Protein AF-A0A2V8BF98-F1 (afdb_monomer_lite)

Foldseek 3Di:
DDDDPPDDPDPDDPWAWADDDPNDTDIDPFKKKKKKWKWFPAQDCVVVVVLVVVLPFPWDKDCDPVHNRMIMIMTIDRDPCCCVPRVVVSCVDPNNVVIGTDVVPIDIDIDGRNHPDDD

Structure (mmCIF, N/CA/C/O backbone):
data_AF-A0A2V8BF98-F1
#
_entry.id   AF-A0A2V8BF98-F1
#
loop_
_atom_site.group_PDB
_atom_site.id
_atom_site.type_symbol
_atom_site.label_atom_id
_atom_site.label_alt_id
_atom_site.label_comp_id
_atom_site.label_asym_id
_atom_site.label_entity_id
_atom_site.label_seq_id
_atom_site.pdbx_PDB_ins_code
_atom_site.Cartn_x
_atom_site.Cartn_y
_atom_site.Cartn_z
_atom_site.occupancy
_atom_site.B_iso_or_equiv
_atom_site.auth_seq_id
_atom_site.auth_comp_id
_atom_site.auth_asym_id
_atom_site.auth_atom_id
_atom_site.pdbx_PDB_model_num
ATOM 1 N N . MET A 1 1 ? 5.280 -37.182 -43.591 1.00 42.72 1 MET A N 1
ATOM 2 C CA . MET A 1 1 ? 4.332 -36.163 -43.097 1.00 42.72 1 MET A CA 1
ATOM 3 C C . MET A 1 1 ? 5.108 -35.286 -42.133 1.00 42.72 1 MET A C 1
ATOM 5 O O . MET A 1 1 ? 5.491 -35.780 -41.084 1.00 42.72 1 MET A O 1
ATOM 9 N N . ALA A 1 2 ? 5.483 -34.078 -42.555 1.00 48.03 2 ALA A N 1
ATOM 10 C CA . ALA A 1 2 ? 6.250 -33.155 -41.724 1.00 48.03 2 ALA A CA 1
ATOM 11 C C . ALA A 1 2 ? 5.271 -32.305 -40.912 1.00 48.03 2 ALA A C 1
ATOM 13 O O . ALA A 1 2 ? 4.470 -31.563 -41.482 1.00 48.03 2 ALA A O 1
ATOM 14 N N . ASP A 1 3 ? 5.314 -32.479 -39.596 1.00 51.75 3 ASP A N 1
ATOM 15 C CA . ASP A 1 3 ? 4.539 -31.705 -38.639 1.00 51.75 3 ASP A CA 1
ATOM 16 C C . ASP A 1 3 ? 5.053 -30.260 -38.642 1.00 51.75 3 ASP A C 1
ATOM 18 O O . ASP A 1 3 ? 6.200 -29.978 -38.291 1.00 51.75 3 ASP A O 1
ATOM 22 N N . THR A 1 4 ? 4.235 -29.343 -39.153 1.00 56.41 4 THR A N 1
ATOM 23 C CA . THR A 1 4 ? 4.577 -27.921 -39.201 1.00 56.41 4 THR A CA 1
ATOM 24 C C . THR A 1 4 ? 4.143 -27.313 -37.878 1.00 56.41 4 THR A C 1
ATOM 26 O O . THR A 1 4 ? 3.000 -26.879 -37.734 1.00 56.41 4 THR A O 1
ATOM 29 N N . ILE A 1 5 ? 5.056 -27.298 -36.905 1.00 61.47 5 ILE A N 1
ATOM 30 C CA . ILE A 1 5 ? 4.866 -26.582 -35.642 1.00 61.47 5 ILE A CA 1
ATOM 31 C C . ILE A 1 5 ? 4.584 -25.119 -35.993 1.00 61.47 5 ILE A C 1
ATOM 33 O O . ILE A 1 5 ? 5.462 -24.397 -36.469 1.00 61.47 5 ILE A O 1
ATOM 37 N N . ARG A 1 6 ? 3.337 -24.677 -35.799 1.00 59.50 6 ARG A N 1
ATOM 38 C CA . ARG A 1 6 ? 2.968 -23.268 -35.942 1.00 59.50 6 ARG A CA 1
ATOM 39 C C . ARG A 1 6 ? 3.733 -22.486 -34.882 1.00 59.50 6 ARG A C 1
ATOM 41 O O . ARG A 1 6 ? 3.388 -22.536 -33.705 1.00 59.50 6 ARG A O 1
ATOM 48 N N . ARG A 1 7 ? 4.789 -21.787 -35.302 1.00 64.25 7 ARG A N 1
ATOM 49 C CA . ARG A 1 7 ? 5.493 -20.820 -34.462 1.00 64.25 7 ARG A CA 1
ATOM 50 C C . ARG A 1 7 ? 4.469 -19.742 -34.100 1.00 64.25 7 ARG A C 1
ATOM 52 O O . ARG A 1 7 ? 3.942 -19.081 -34.995 1.00 64.25 7 ARG A O 1
ATOM 59 N N . GLY A 1 8 ? 4.117 -19.650 -32.818 1.00 71.56 8 GLY A N 1
ATOM 60 C CA . GLY A 1 8 ? 3.281 -18.560 -32.317 1.00 71.56 8 GLY A CA 1
ATOM 61 C C . GLY A 1 8 ? 3.914 -17.203 -32.651 1.00 71.56 8 GLY A C 1
ATOM 62 O O . GLY A 1 8 ? 5.104 -17.161 -32.984 1.00 71.56 8 GLY A O 1
ATOM 63 N N . PRO A 1 9 ? 3.142 -16.105 -32.605 1.00 80.56 9 PRO A N 1
ATOM 64 C CA . PRO A 1 9 ? 3.702 -14.774 -32.809 1.00 80.56 9 PRO A CA 1
ATOM 65 C C . PRO A 1 9 ? 4.878 -14.546 -31.853 1.00 80.56 9 PRO A C 1
ATOM 67 O O . PRO A 1 9 ? 4.895 -15.091 -30.746 1.00 80.56 9 PRO A O 1
ATOM 70 N N . GLU A 1 10 ? 5.868 -13.769 -32.295 1.00 81.25 10 GLU A N 1
ATOM 71 C CA . GLU A 1 10 ? 6.969 -13.378 -31.415 1.00 81.25 10 GLU A CA 1
ATOM 72 C C . GLU A 1 10 ? 6.408 -12.730 -30.138 1.00 81.25 10 GLU A C 1
ATOM 74 O O . GLU A 1 10 ? 5.429 -11.976 -30.221 1.00 81.25 10 GLU A O 1
ATOM 79 N N . PRO A 1 11 ? 6.981 -13.034 -28.957 1.00 81.50 11 PRO A N 1
ATOM 80 C CA . PRO A 1 11 ? 6.562 -12.404 -27.717 1.00 81.50 11 PRO A CA 1
ATOM 81 C C . PRO A 1 11 ? 6.611 -10.877 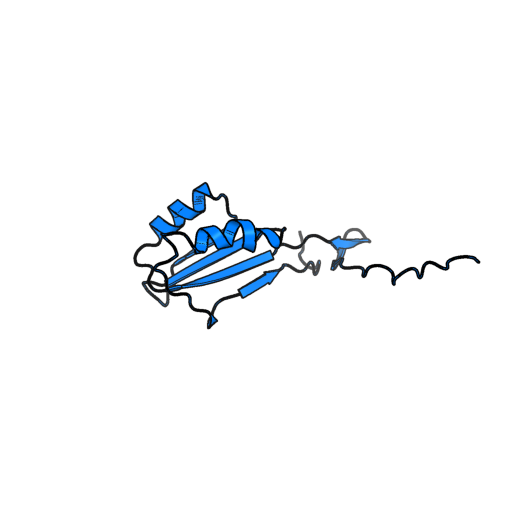-27.846 1.00 81.50 11 PRO A C 1
ATOM 83 O O . PRO A 1 11 ? 7.574 -10.350 -28.411 1.00 81.50 11 PRO A O 1
ATOM 86 N N . PRO A 1 12 ? 5.597 -10.157 -27.341 1.00 78.44 12 PRO A N 1
ATOM 87 C CA . PRO A 1 12 ? 5.585 -8.706 -27.419 1.00 78.44 12 PRO A CA 1
ATOM 88 C C . PRO A 1 12 ? 6.781 -8.120 -26.660 1.00 78.44 12 PRO A C 1
ATOM 90 O O . PRO A 1 12 ? 7.102 -8.551 -25.552 1.00 78.44 12 PRO A O 1
ATOM 93 N N . ASP A 1 13 ? 7.423 -7.109 -27.248 1.00 81.44 13 ASP A N 1
ATOM 94 C CA . ASP A 1 13 ? 8.425 -6.304 -26.552 1.00 81.44 13 ASP A CA 1
ATOM 95 C C . ASP A 1 13 ? 7.728 -5.442 -25.492 1.00 81.44 13 ASP A C 1
ATOM 97 O O . ASP A 1 13 ? 7.081 -4.446 -25.811 1.00 81.44 13 ASP A O 1
ATOM 101 N N . ILE A 1 14 ? 7.846 -5.854 -24.230 1.00 79.31 14 ILE A N 1
ATOM 102 C CA . ILE A 1 14 ? 7.264 -5.171 -23.065 1.00 79.31 14 ILE A CA 1
ATOM 103 C C . ILE A 1 14 ? 8.203 -4.132 -22.441 1.00 79.31 14 ILE A C 1
ATOM 105 O O . ILE A 1 14 ? 7.875 -3.536 -21.414 1.00 79.31 14 ILE A O 1
ATOM 109 N N . SER A 1 15 ? 9.381 -3.921 -23.027 1.00 79.00 15 SER A N 1
ATOM 110 C CA . SER A 1 15 ? 10.323 -2.944 -22.499 1.00 79.00 15 SER A CA 1
ATOM 111 C C . SER A 1 15 ? 9.810 -1.516 -22.662 1.00 79.00 15 SER A C 1
ATOM 113 O O . SER A 1 15 ? 9.249 -1.134 -23.692 1.00 79.00 15 SER A O 1
ATOM 115 N N . GLU A 1 16 ? 10.042 -0.705 -21.639 1.00 77.75 16 GLU A N 1
ATOM 116 C CA . GLU A 1 16 ? 9.859 0.735 -21.728 1.00 77.75 16 GLU A CA 1
ATOM 117 C C . GLU A 1 16 ? 11.080 1.375 -22.364 1.00 77.75 16 GLU A C 1
ATOM 119 O O . GLU A 1 16 ? 12.213 0.958 -22.120 1.00 77.75 16 GLU A O 1
ATOM 124 N N . LYS A 1 17 ? 10.821 2.376 -23.205 1.00 79.75 17 LYS A N 1
ATOM 125 C CA . LYS A 1 17 ? 11.827 3.107 -23.970 1.00 79.75 17 LYS A CA 1
ATOM 126 C C . LYS A 1 17 ? 11.827 4.545 -23.481 1.00 79.75 17 LYS A C 1
ATOM 128 O O . LYS A 1 17 ? 10.851 5.261 -23.687 1.00 79.75 17 LYS A O 1
ATOM 133 N N . GLY A 1 18 ? 12.915 4.932 -22.832 1.00 75.19 18 GLY A N 1
ATOM 134 C CA . GLY A 1 18 ? 13.128 6.281 -22.333 1.00 75.19 18 GLY A CA 1
ATOM 135 C C . GLY A 1 18 ? 13.848 7.182 -23.339 1.00 75.19 18 GLY A C 1
ATOM 136 O O . GLY A 1 18 ? 14.205 6.771 -24.452 1.00 75.19 18 GLY A O 1
ATOM 137 N N . GLY A 1 19 ? 14.092 8.424 -22.920 1.00 76.12 19 GLY A N 1
ATOM 138 C CA . GLY A 1 19 ? 14.915 9.388 -23.644 1.00 76.12 19 GLY A CA 1
ATOM 139 C C . GLY A 1 19 ? 16.353 8.913 -23.894 1.00 76.12 19 GLY A C 1
ATOM 140 O O . GLY A 1 19 ? 16.821 7.911 -23.347 1.00 76.12 19 GLY A O 1
ATOM 141 N N . MET A 1 20 ? 17.055 9.646 -24.757 1.00 75.69 20 MET A N 1
ATOM 142 C CA . MET A 1 20 ? 18.437 9.351 -25.141 1.00 75.69 20 MET A CA 1
ATOM 143 C C . MET A 1 20 ? 19.408 9.701 -24.010 1.00 75.69 20 MET A C 1
ATOM 145 O O . MET A 1 20 ? 19.397 10.828 -23.519 1.00 75.69 20 MET A O 1
ATOM 149 N N . LYS A 1 21 ? 20.296 8.768 -23.667 1.00 74.69 21 LYS A N 1
ATOM 150 C CA . LYS A 1 21 ? 21.427 8.971 -22.754 1.00 74.69 21 LYS A CA 1
ATOM 151 C C . LYS A 1 21 ? 22.690 8.447 -23.430 1.00 74.69 21 LYS A C 1
ATOM 153 O O . LYS A 1 21 ? 22.679 7.345 -23.971 1.00 74.69 21 LYS A O 1
ATOM 158 N N . ASP A 1 22 ? 23.732 9.271 -23.507 1.00 81.19 22 ASP A N 1
ATOM 159 C CA . ASP A 1 22 ? 24.998 8.949 -24.193 1.00 81.19 22 ASP A CA 1
ATOM 160 C C . ASP A 1 22 ? 24.832 8.401 -25.628 1.00 81.19 22 ASP A C 1
ATOM 162 O O . ASP A 1 22 ? 25.578 7.541 -26.094 1.00 81.19 22 ASP A O 1
ATOM 166 N N . GLY A 1 23 ? 23.823 8.897 -26.351 1.00 80.56 23 GLY A N 1
ATOM 167 C CA . GLY A 1 23 ? 23.539 8.490 -27.731 1.00 80.56 23 GLY A CA 1
ATOM 168 C C . GLY A 1 23 ? 22.809 7.150 -27.881 1.00 80.56 23 GLY A C 1
ATOM 169 O O . GLY A 1 23 ? 22.595 6.720 -29.014 1.00 80.56 23 GLY A O 1
ATOM 170 N N . GLN A 1 24 ? 22.390 6.507 -26.785 1.00 79.62 24 GLN A N 1
ATOM 171 C CA . GLN A 1 24 ? 21.553 5.306 -26.805 1.00 79.62 24 GLN A CA 1
ATOM 172 C C . GLN A 1 24 ? 20.195 5.552 -26.142 1.00 79.62 24 GLN A C 1
ATOM 174 O O . GLN A 1 24 ? 20.072 6.319 -25.187 1.00 79.62 24 GLN A O 1
ATOM 179 N N . HIS A 1 25 ? 19.157 4.882 -26.647 1.00 76.06 25 HIS A N 1
ATOM 180 C CA . HIS A 1 25 ? 17.855 4.876 -25.988 1.00 76.06 25 HIS A CA 1
ATOM 181 C C . HIS A 1 25 ? 17.941 4.099 -24.679 1.00 76.06 25 HIS A C 1
ATOM 183 O O . HIS A 1 25 ? 18.387 2.950 -24.662 1.00 76.06 25 HIS A O 1
ATOM 189 N N . GLN A 1 26 ? 17.455 4.703 -23.599 1.00 78.19 26 GLN A N 1
ATOM 190 C CA . GLN A 1 26 ? 17.274 3.990 -22.342 1.00 78.19 26 GLN A CA 1
ATOM 191 C C . GLN A 1 26 ? 16.183 2.929 -22.508 1.00 78.19 26 GLN A C 1
ATOM 193 O O . GLN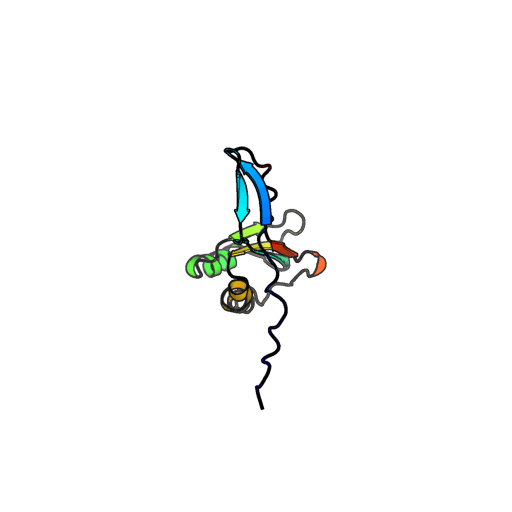 A 1 26 ? 15.156 3.176 -23.146 1.00 78.19 26 GLN A O 1
ATOM 198 N N . ARG A 1 27 ? 16.405 1.747 -21.933 1.00 78.69 27 ARG A N 1
ATOM 199 C CA . ARG A 1 27 ? 15.461 0.630 -21.968 1.00 78.69 27 ARG A CA 1
ATOM 200 C C . ARG A 1 27 ? 15.354 0.015 -20.580 1.00 78.69 27 ARG A C 1
ATOM 202 O O . ARG A 1 27 ? 16.383 -0.262 -19.974 1.00 78.69 27 ARG A O 1
ATOM 209 N N . SER A 1 28 ? 14.133 -0.212 -20.105 1.00 78.62 28 SER A N 1
ATOM 210 C CA . SER A 1 28 ? 13.886 -0.912 -18.841 1.00 78.62 28 SER A CA 1
ATOM 211 C C . SER A 1 28 ? 12.727 -1.891 -18.969 1.00 78.62 28 SER A C 1
ATOM 213 O O . SER A 1 28 ? 11.649 -1.564 -19.474 1.00 78.62 28 SER A O 1
ATOM 215 N N . ASP A 1 29 ? 12.929 -3.103 -18.486 1.00 78.75 29 ASP A N 1
ATOM 216 C CA . ASP A 1 29 ? 11.896 -4.104 -18.237 1.00 78.75 29 ASP A CA 1
ATOM 217 C C . ASP A 1 29 ? 11.521 -4.205 -16.747 1.00 78.75 29 ASP A C 1
ATOM 219 O O . ASP A 1 29 ? 10.549 -4.880 -16.419 1.00 78.75 29 ASP A O 1
ATOM 223 N N . GLN A 1 30 ? 12.200 -3.465 -15.863 1.00 83.75 30 GLN A N 1
ATOM 224 C CA . GLN A 1 30 ? 11.849 -3.376 -14.447 1.00 83.75 30 GLN A CA 1
ATOM 225 C C . GLN A 1 30 ? 10.692 -2.406 -14.217 1.00 83.75 30 GLN A C 1
ATOM 227 O O . GLN A 1 30 ? 10.615 -1.334 -14.827 1.00 83.75 30 GLN A O 1
ATOM 232 N N . ARG A 1 31 ? 9.789 -2.776 -13.310 1.00 86.56 31 ARG A N 1
ATOM 233 C CA . ARG A 1 31 ? 8.658 -1.956 -12.875 1.00 86.56 31 ARG A CA 1
ATOM 234 C C . ARG A 1 31 ? 8.602 -1.996 -11.370 1.00 86.56 31 ARG A C 1
ATOM 236 O O . ARG A 1 31 ? 8.618 -3.076 -10.803 1.00 86.56 31 ARG A O 1
ATOM 243 N N . LEU A 1 32 ? 8.457 -0.834 -10.751 1.00 92.44 32 LEU A N 1
ATOM 244 C CA . LEU A 1 32 ? 8.078 -0.773 -9.352 1.00 92.44 32 LEU A CA 1
ATOM 245 C C . LEU A 1 32 ? 6.559 -0.671 -9.291 1.00 92.44 32 LEU A C 1
ATOM 247 O O . LEU A 1 32 ? 5.985 0.323 -9.744 1.00 92.44 32 LEU A O 1
ATOM 251 N N . PHE A 1 33 ? 5.908 -1.696 -8.762 1.00 95.75 33 PHE A N 1
ATOM 252 C CA . PHE A 1 33 ? 4.480 -1.697 -8.491 1.00 95.75 33 PHE A CA 1
ATOM 253 C C . PHE A 1 33 ? 4.211 -1.022 -7.150 1.00 95.75 33 PHE A C 1
ATOM 255 O O . PHE A 1 33 ? 5.007 -1.109 -6.221 1.00 95.75 33 PHE A O 1
ATOM 262 N N . MET A 1 34 ? 3.077 -0.338 -7.053 1.00 97.56 34 MET A N 1
ATOM 263 C CA . MET A 1 34 ? 2.665 0.411 -5.871 1.00 97.56 34 MET A CA 1
ATOM 264 C C . MET A 1 34 ? 1.198 0.122 -5.576 1.00 97.56 34 MET A C 1
ATOM 266 O O . MET A 1 34 ? 0.340 0.337 -6.433 1.00 97.56 34 MET A O 1
ATOM 270 N N . GLN A 1 35 ? 0.903 -0.325 -4.360 1.00 98.25 35 GLN A N 1
ATOM 271 C CA . GLN A 1 35 ? -0.451 -0.557 -3.867 1.00 98.25 35 GLN A CA 1
ATOM 272 C C . GLN A 1 35 ? -0.742 0.392 -2.710 1.00 98.25 35 GLN A C 1
ATOM 274 O O . GLN A 1 35 ? -0.012 0.414 -1.720 1.00 98.25 35 GLN A O 1
ATOM 279 N N . PHE A 1 36 ? -1.835 1.141 -2.827 1.00 98.44 36 PHE A N 1
ATOM 280 C CA . PHE A 1 36 ? -2.319 2.043 -1.795 1.00 98.44 36 PHE A CA 1
ATOM 281 C C . PHE A 1 36 ? -3.707 1.624 -1.309 1.00 98.44 36 PHE A C 1
ATOM 283 O O . PHE A 1 36 ? -4.640 1.467 -2.103 1.00 98.44 36 PHE A O 1
ATOM 290 N N . PHE A 1 37 ? -3.855 1.503 0.007 1.00 98.44 37 PHE A N 1
ATOM 291 C CA . PHE A 1 37 ? -5.139 1.310 0.669 1.00 98.44 37 PHE A CA 1
ATOM 292 C C . PHE A 1 37 ? -5.395 2.405 1.693 1.00 98.44 37 PHE A C 1
ATOM 294 O O . PHE A 1 37 ? -4.517 2.746 2.480 1.00 98.44 37 PHE A O 1
ATOM 301 N N . ALA A 1 38 ? -6.630 2.896 1.724 1.00 98.31 38 ALA A N 1
ATOM 302 C CA . ALA A 1 38 ? -7.110 3.781 2.771 1.00 98.31 38 ALA A CA 1
ATOM 303 C C . ALA A 1 38 ? -8.050 3.022 3.708 1.00 98.31 38 ALA A C 1
ATOM 305 O O . ALA A 1 38 ? -8.907 2.245 3.269 1.00 98.31 38 ALA A O 1
ATOM 306 N N . PHE A 1 39 ? -7.910 3.293 4.998 1.00 98.44 39 PHE A N 1
ATOM 307 C CA . PHE A 1 39 ? -8.723 2.723 6.056 1.00 98.44 39 PHE A CA 1
ATOM 308 C C . PHE A 1 39 ? -9.236 3.819 6.991 1.00 98.44 39 PHE A C 1
ATOM 310 O O . PHE A 1 39 ? -8.611 4.864 7.143 1.00 98.44 39 PHE A O 1
ATOM 317 N N . GLY A 1 40 ? -10.380 3.574 7.619 1.00 98.06 40 GLY A N 1
ATOM 318 C CA . GLY A 1 40 ? -10.891 4.300 8.777 1.00 98.06 40 GLY A CA 1
ATOM 319 C C . GLY A 1 40 ? -10.999 3.384 9.999 1.00 98.06 40 GLY A C 1
ATOM 320 O O . GLY A 1 40 ? -10.762 2.177 9.918 1.00 98.06 40 GLY A O 1
ATOM 321 N N . GLY A 1 41 ? -11.398 3.949 11.138 1.00 97.62 41 GLY A N 1
ATOM 322 C CA . GLY A 1 41 ? -11.556 3.195 12.389 1.00 97.62 41 GLY A CA 1
ATOM 323 C C . GLY A 1 41 ? -10.236 2.844 13.085 1.00 97.62 41 GLY A C 1
ATOM 324 O O . GLY A 1 41 ? -10.231 2.038 14.010 1.00 97.62 41 GLY A O 1
ATOM 325 N N . CYS A 1 42 ? -9.128 3.453 12.668 1.00 97.69 42 CYS A N 1
ATOM 326 C CA . CYS A 1 42 ? -7.826 3.314 13.299 1.00 97.69 42 CYS A CA 1
ATOM 327 C C . CYS A 1 42 ? -7.684 4.347 14.424 1.00 97.69 42 CYS A C 1
ATOM 329 O O . CYS A 1 42 ? -7.361 5.501 14.171 1.00 97.69 42 CYS A O 1
ATOM 331 N N . GLU A 1 43 ? -7.929 3.951 15.674 1.00 93.56 43 GLU A N 1
ATOM 332 C CA . GLU A 1 43 ? -7.749 4.855 16.824 1.00 93.56 43 GLU A CA 1
ATOM 333 C C . GLU A 1 43 ? -6.273 5.137 17.134 1.00 93.56 43 GLU A C 1
ATOM 335 O O . GLU A 1 43 ? -5.943 6.200 17.655 1.00 93.56 43 GLU A O 1
ATOM 340 N N . GLN A 1 44 ? -5.388 4.181 16.838 1.00 95.25 44 GLN A N 1
ATOM 341 C CA . GLN A 1 44 ? -3.949 4.286 17.069 1.00 95.25 44 GLN A CA 1
ATOM 342 C C . GLN A 1 44 ? -3.200 3.625 15.912 1.00 95.25 44 GLN A C 1
ATOM 344 O O . GLN A 1 44 ? -3.419 2.451 15.625 1.00 95.25 44 GLN A O 1
ATOM 349 N N . SER A 1 45 ? -2.289 4.361 15.277 1.00 96.38 45 SER A N 1
ATOM 350 C CA . SER A 1 45 ? -1.470 3.878 14.155 1.00 96.38 45 SER A CA 1
ATOM 351 C C . SER A 1 45 ? -0.347 2.929 14.595 1.00 96.38 45 SER A C 1
ATOM 353 O O . SER A 1 45 ? 0.066 2.051 13.838 1.00 96.38 45 SER A O 1
ATOM 355 N N . ARG A 1 46 ? 0.123 3.049 15.843 1.00 96.56 46 ARG A N 1
ATOM 356 C CA . ARG A 1 46 ? 1.286 2.312 16.361 1.00 96.56 46 ARG A CA 1
ATOM 357 C C . ARG A 1 46 ? 1.193 0.778 16.254 1.00 96.56 46 ARG A C 1
ATOM 359 O O . ARG A 1 46 ? 2.158 0.194 15.766 1.00 96.56 46 ARG A O 1
ATOM 366 N N . PRO A 1 47 ? 0.073 0.111 16.599 1.00 96.25 47 PRO A N 1
ATOM 367 C CA . PRO A 1 47 ? -0.052 -1.337 16.411 1.00 96.25 47 PRO A CA 1
ATOM 368 C C . PRO A 1 47 ? 0.067 -1.789 14.947 1.00 96.25 47 PRO A C 1
ATOM 370 O O . PRO A 1 47 ? 0.482 -2.917 14.686 1.00 96.25 47 PRO A O 1
ATOM 373 N N . LEU A 1 48 ? -0.286 -0.928 13.983 1.00 96.25 48 LEU A N 1
ATOM 374 C CA . LEU A 1 48 ? -0.100 -1.224 12.560 1.00 96.25 48 LEU A CA 1
ATOM 375 C C . LEU A 1 48 ? 1.385 -1.191 12.190 1.00 96.25 48 LEU A C 1
ATOM 377 O O . LEU A 1 48 ? 1.855 -2.088 11.498 1.00 96.25 48 LEU A O 1
ATOM 381 N N . ILE A 1 49 ? 2.126 -0.196 12.689 1.00 94.88 49 ILE A N 1
ATOM 382 C CA . ILE A 1 49 ? 3.578 -0.063 12.480 1.00 94.88 49 ILE A CA 1
ATOM 383 C C . ILE A 1 49 ? 4.309 -1.282 13.050 1.00 94.88 49 ILE A C 1
ATOM 385 O O . ILE A 1 49 ? 5.077 -1.923 12.339 1.00 94.88 49 ILE A O 1
ATOM 389 N N . GLU A 1 50 ? 4.001 -1.660 14.292 1.00 95.25 50 GLU A N 1
ATOM 390 C CA . GLU A 1 50 ? 4.614 -2.809 14.977 1.00 95.25 50 GLU A CA 1
ATOM 391 C C . GLU A 1 50 ? 4.327 -4.148 14.269 1.00 95.25 50 GLU A C 1
ATOM 393 O O . GLU A 1 50 ? 5.116 -5.086 14.375 1.00 95.25 50 GLU A O 1
ATOM 398 N N . ALA A 1 51 ? 3.229 -4.244 13.510 1.00 93.00 51 ALA A N 1
ATOM 399 C CA . ALA A 1 51 ? 2.933 -5.401 12.665 1.00 93.00 51 ALA A CA 1
ATOM 400 C C . ALA A 1 51 ? 3.647 -5.358 11.300 1.00 93.00 51 ALA A C 1
ATOM 402 O O . ALA A 1 51 ? 3.996 -6.409 10.760 1.00 93.00 51 ALA A O 1
ATOM 403 N N . LEU A 1 52 ? 3.850 -4.164 10.732 1.00 93.19 52 LEU A N 1
ATOM 404 C CA . LEU A 1 52 ? 4.475 -3.953 9.422 1.00 93.19 52 LEU A CA 1
ATOM 405 C C . LEU A 1 52 ? 6.005 -4.065 9.465 1.00 93.19 52 LEU A C 1
ATOM 407 O O . LEU A 1 52 ? 6.587 -4.686 8.577 1.00 93.19 52 LEU A O 1
ATOM 411 N N . GLU A 1 53 ? 6.658 -3.511 10.490 1.00 91.81 53 GLU A N 1
ATOM 412 C CA . GLU A 1 53 ? 8.123 -3.520 10.644 1.00 91.81 53 GLU A CA 1
ATOM 413 C C . GLU A 1 53 ? 8.754 -4.920 10.513 1.00 91.81 53 GLU A C 1
ATOM 415 O O . GLU A 1 53 ? 9.620 -5.102 9.652 1.00 91.81 53 GLU A O 1
ATOM 420 N N . PRO A 1 54 ? 8.331 -5.946 11.282 1.00 93.56 54 PRO A N 1
ATOM 42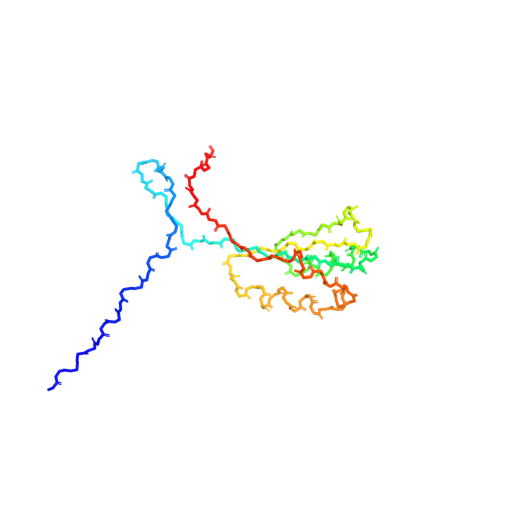1 C CA . PRO A 1 54 ? 8.930 -7.276 11.186 1.00 93.56 54 PRO A CA 1
ATOM 422 C C . PRO A 1 54 ? 8.607 -7.986 9.866 1.00 93.56 54 PRO A C 1
ATOM 424 O O . PRO A 1 54 ? 9.291 -8.942 9.503 1.00 93.56 54 PRO A O 1
ATOM 427 N N . ALA A 1 55 ? 7.579 -7.541 9.134 1.00 89.75 55 ALA A N 1
ATOM 428 C CA . ALA A 1 55 ? 7.242 -8.102 7.832 1.00 89.75 55 ALA A CA 1
ATOM 429 C C . ALA A 1 55 ? 8.224 -7.665 6.731 1.00 89.75 55 ALA A C 1
ATOM 431 O O . ALA A 1 55 ? 8.251 -8.301 5.674 1.00 89.75 55 ALA A O 1
ATOM 432 N N . GLY A 1 56 ? 9.030 -6.619 6.968 1.00 90.56 56 GLY A N 1
ATOM 433 C CA . GLY A 1 56 ? 10.029 -6.121 6.020 1.00 90.56 56 GLY A CA 1
ATOM 434 C C . GLY A 1 56 ? 9.423 -5.614 4.711 1.00 90.56 56 GLY A C 1
ATOM 435 O O . GLY A 1 56 ? 10.065 -5.692 3.668 1.00 90.56 56 GLY A O 1
ATOM 436 N N . ILE A 1 57 ? 8.167 -5.163 4.748 1.00 90.88 57 ILE A N 1
ATOM 437 C CA . ILE A 1 57 ? 7.452 -4.661 3.574 1.00 90.88 57 ILE A CA 1
ATOM 438 C C . ILE A 1 57 ? 7.908 -3.228 3.308 1.00 90.88 57 ILE A C 1
ATOM 440 O O . ILE A 1 57 ? 7.760 -2.360 4.169 1.00 90.88 57 ILE A O 1
ATOM 444 N N . ALA A 1 58 ? 8.434 -2.970 2.110 1.00 94.06 58 ALA A N 1
ATOM 445 C CA . ALA A 1 58 ? 8.743 -1.614 1.683 1.00 94.06 58 ALA A CA 1
ATOM 446 C C . ALA A 1 58 ? 7.441 -0.817 1.508 1.00 94.06 58 ALA A C 1
ATOM 448 O O . ALA A 1 58 ? 6.512 -1.245 0.815 1.00 94.06 58 ALA A O 1
ATOM 449 N N . GLY A 1 59 ? 7.354 0.340 2.161 1.00 95.25 59 GLY A N 1
ATOM 450 C CA . GLY A 1 59 ? 6.122 1.109 2.184 1.00 95.25 59 GLY A CA 1
ATOM 451 C C . GLY A 1 59 ? 6.143 2.297 3.134 1.00 95.25 59 GLY A C 1
ATOM 452 O O . GLY A 1 59 ? 7.161 2.618 3.745 1.00 95.25 59 GLY A O 1
ATOM 453 N N . ALA A 1 60 ? 4.988 2.943 3.249 1.00 96.81 60 ALA A N 1
ATOM 454 C CA . ALA A 1 60 ? 4.746 4.053 4.156 1.00 96.81 60 ALA A CA 1
ATOM 455 C C . ALA A 1 60 ? 3.336 3.953 4.747 1.00 96.81 60 ALA A C 1
ATOM 457 O O . ALA A 1 60 ? 2.379 3.626 4.041 1.00 96.81 60 ALA A O 1
ATOM 458 N N . LEU A 1 61 ? 3.216 4.267 6.037 1.00 97.69 61 LEU A N 1
ATOM 459 C CA . LEU A 1 61 ? 1.938 4.432 6.720 1.00 97.69 61 LEU A CA 1
ATOM 460 C C . LEU A 1 61 ? 1.713 5.926 6.980 1.00 97.69 61 LEU A C 1
ATOM 462 O O . LEU A 1 61 ? 2.552 6.589 7.585 1.00 97.69 61 LEU A O 1
ATOM 466 N N . TYR A 1 62 ? 0.581 6.439 6.519 1.00 98.00 62 TYR A N 1
ATOM 467 C CA . TYR A 1 62 ? 0.154 7.823 6.677 1.00 98.00 62 TYR A CA 1
ATOM 468 C C . TYR A 1 62 ? -0.998 7.896 7.670 1.00 98.00 62 TYR A C 1
ATOM 470 O O . TYR A 1 62 ? -1.921 7.086 7.601 1.00 98.00 62 TYR A O 1
ATOM 478 N N . GLU A 1 63 ? -0.979 8.898 8.539 1.00 98.12 63 GLU A N 1
ATOM 479 C CA . GLU A 1 63 ? -2.157 9.314 9.299 1.00 98.12 63 GLU A CA 1
ATOM 480 C C . GLU A 1 63 ? -2.951 10.326 8.464 1.00 98.12 63 GLU A C 1
ATOM 482 O O . GLU A 1 63 ? -2.379 11.217 7.830 1.00 98.12 63 GLU A O 1
ATOM 487 N N . ASP A 1 64 ? -4.270 10.153 8.408 1.00 97.00 64 ASP A N 1
ATOM 488 C CA . ASP A 1 64 ? -5.156 10.968 7.579 1.00 97.00 64 ASP A CA 1
ATOM 489 C C . ASP A 1 64 ? -5.485 12.296 8.280 1.00 97.00 64 ASP A C 1
ATOM 491 O O . ASP A 1 64 ? -6.009 12.332 9.391 1.00 97.00 64 ASP A O 1
ATOM 495 N N . VAL A 1 65 ? -5.203 13.415 7.610 1.00 97.19 65 VAL A N 1
ATOM 496 C CA . VAL A 1 65 ? -5.504 14.756 8.133 1.00 97.19 65 VAL A CA 1
ATOM 497 C C . VAL A 1 65 ? -7.007 15.071 8.140 1.00 97.19 65 VAL A C 1
ATOM 499 O O . VAL A 1 65 ? -7.461 15.894 8.934 1.00 97.19 65 VAL A O 1
ATOM 502 N N . ASN A 1 66 ? -7.789 14.436 7.263 1.00 96.25 66 ASN A N 1
ATOM 503 C CA . ASN A 1 66 ? -9.222 14.697 7.096 1.00 96.25 66 ASN A CA 1
ATOM 504 C C . ASN A 1 66 ? -10.102 13.716 7.881 1.00 96.25 66 ASN A C 1
ATOM 506 O O . ASN A 1 66 ? -11.265 14.016 8.152 1.00 96.25 66 ASN A O 1
ATOM 510 N N . ASP A 1 67 ? -9.563 12.559 8.257 1.00 96.75 67 ASP A N 1
ATOM 511 C CA . ASP A 1 67 ? -10.213 11.585 9.129 1.00 96.75 67 ASP A CA 1
ATOM 512 C C . ASP A 1 67 ? -9.313 11.322 10.343 1.00 96.75 67 ASP A C 1
ATOM 514 O O . ASP A 1 67 ? -8.323 10.609 10.213 1.00 96.75 67 ASP A O 1
ATOM 518 N N . PRO A 1 68 ? -9.663 11.818 11.545 1.00 96.06 68 PRO A N 1
ATOM 519 C CA . PRO A 1 68 ? -8.882 11.591 12.765 1.00 96.06 68 PRO A CA 1
ATOM 520 C C . PRO A 1 68 ? -8.689 10.117 13.154 1.00 96.06 68 PRO A C 1
ATOM 522 O O . PRO A 1 68 ? -7.925 9.829 14.070 1.00 96.06 68 PRO A O 1
ATOM 525 N N . ARG A 1 69 ? -9.410 9.185 12.516 1.00 97.44 69 ARG A N 1
ATOM 526 C CA . ARG A 1 69 ? -9.224 7.732 12.660 1.00 97.44 69 ARG A CA 1
ATOM 527 C C . ARG A 1 69 ? -8.875 7.064 11.329 1.00 97.44 69 ARG A C 1
ATOM 529 O O . ARG A 1 69 ? -9.120 5.867 11.152 1.00 97.44 69 ARG A O 1
ATOM 536 N N . GLY A 1 70 ? -8.382 7.842 10.375 1.00 98.12 70 GLY A N 1
ATOM 537 C CA . GLY A 1 70 ? -8.001 7.399 9.049 1.00 98.12 70 GLY A CA 1
ATOM 538 C C . GLY A 1 70 ? -6.509 7.119 8.956 1.00 98.12 70 GLY A C 1
ATOM 539 O O . GLY A 1 70 ? -5.685 7.833 9.526 1.00 98.12 70 GLY A O 1
ATOM 540 N N . VAL A 1 71 ? -6.164 6.082 8.200 1.00 98.50 71 VAL A N 1
ATOM 541 C CA . VAL A 1 71 ? -4.781 5.778 7.824 1.00 98.50 71 VAL A CA 1
ATOM 542 C C . VAL A 1 71 ? -4.698 5.365 6.360 1.00 98.50 71 VAL A C 1
ATOM 544 O O . VAL A 1 71 ? -5.618 4.746 5.820 1.00 98.50 71 VAL A O 1
ATOM 547 N N . GLY A 1 72 ? -3.582 5.690 5.717 1.00 98.25 72 GLY A N 1
ATOM 548 C CA . GLY A 1 72 ? -3.232 5.233 4.376 1.00 98.25 72 GLY A CA 1
ATOM 549 C C . GLY A 1 72 ? -2.004 4.334 4.423 1.00 98.25 72 GLY A C 1
ATOM 550 O O . GLY A 1 72 ? -1.005 4.707 5.027 1.00 98.25 72 GLY A O 1
ATOM 551 N N . LEU A 1 73 ? -2.051 3.172 3.781 1.00 98.25 73 LEU A N 1
ATOM 552 C CA . LEU A 1 73 ? -0.907 2.276 3.639 1.00 98.25 73 LEU A CA 1
ATOM 553 C C . LEU A 1 73 ? -0.491 2.215 2.171 1.00 98.25 73 LEU A C 1
ATOM 555 O O . LEU A 1 73 ? -1.250 1.723 1.337 1.00 98.25 73 LEU A O 1
ATOM 559 N N . LEU A 1 74 ? 0.721 2.683 1.881 1.00 98.31 74 LEU A N 1
ATOM 560 C CA . LEU A 1 74 ? 1.411 2.474 0.613 1.00 98.31 74 LEU A CA 1
ATOM 561 C C . LEU A 1 74 ? 2.386 1.305 0.769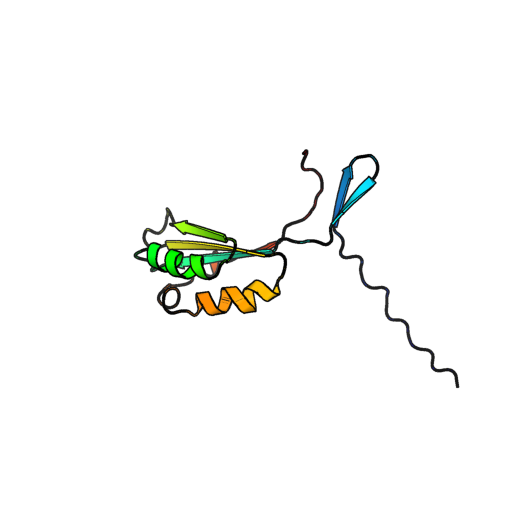 1.00 98.31 74 LEU A C 1
ATOM 563 O O . LEU A 1 74 ? 3.189 1.301 1.697 1.00 98.31 74 LEU A O 1
ATOM 567 N N . THR A 1 75 ? 2.354 0.353 -0.156 1.00 98.00 75 THR A N 1
ATOM 568 C CA . THR A 1 75 ? 3.346 -0.725 -0.287 1.00 98.00 75 THR A CA 1
ATOM 569 C C . THR A 1 75 ? 3.887 -0.751 -1.709 1.00 98.00 75 THR A C 1
ATOM 571 O O . THR A 1 75 ? 3.184 -0.348 -2.639 1.00 98.00 75 THR A O 1
ATOM 574 N N . LEU A 1 76 ? 5.132 -1.187 -1.880 1.00 96.88 76 LEU A N 1
ATOM 575 C CA . LEU A 1 76 ? 5.808 -1.198 -3.174 1.00 96.88 76 LEU A CA 1
ATOM 576 C C . LEU A 1 76 ? 6.752 -2.391 -3.315 1.00 96.88 76 LEU A C 1
ATOM 578 O O . LEU A 1 76 ? 7.432 -2.742 -2.356 1.00 96.88 76 LEU A O 1
ATOM 582 N N . ASP A 1 77 ? 6.780 -2.990 -4.503 1.00 96.88 77 ASP A N 1
ATOM 583 C CA . ASP A 1 77 ? 7.668 -4.107 -4.846 1.00 96.88 77 ASP A CA 1
ATOM 584 C C . ASP A 1 77 ? 7.825 -4.217 -6.375 1.00 96.88 77 ASP A C 1
ATOM 586 O O . ASP A 1 77 ? 6.990 -3.704 -7.126 1.00 96.88 77 ASP A O 1
ATOM 590 N N . GLU A 1 78 ? 8.898 -4.846 -6.850 1.00 94.88 78 GLU A N 1
ATOM 591 C CA . GLU A 1 78 ? 9.083 -5.136 -8.278 1.00 94.88 78 GLU A CA 1
ATOM 592 C C . GLU A 1 78 ? 8.318 -6.393 -8.720 1.00 94.88 78 GLU A C 1
ATOM 594 O O . GLU A 1 78 ? 7.956 -6.519 -9.892 1.00 94.88 78 GLU A O 1
ATOM 599 N N . ASP A 1 79 ? 8.028 -7.301 -7.786 1.00 94.88 79 ASP A N 1
ATOM 600 C CA . ASP A 1 79 ? 7.251 -8.512 -8.019 1.00 94.88 79 ASP A CA 1
ATOM 601 C C . ASP A 1 79 ? 5.753 -8.265 -7.738 1.00 94.88 79 ASP A C 1
ATOM 603 O O . ASP A 1 79 ? 5.370 -7.987 -6.599 1.00 94.88 79 ASP A O 1
ATOM 607 N N . PRO A 1 80 ? 4.855 -8.375 -8.734 1.00 93.06 80 PRO A N 1
ATOM 608 C CA . PRO A 1 80 ? 3.422 -8.211 -8.503 1.00 93.06 80 PRO A CA 1
ATOM 609 C C . PRO A 1 80 ? 2.805 -9.303 -7.608 1.00 93.06 80 PRO A C 1
ATOM 611 O O . PRO A 1 80 ? 1.771 -9.047 -6.982 1.00 93.06 80 PRO A O 1
ATOM 614 N N . ASP A 1 81 ? 3.409 -10.490 -7.496 1.00 96.31 81 ASP A N 1
ATOM 615 C CA . ASP A 1 81 ? 2.893 -11.562 -6.633 1.00 96.31 81 ASP A CA 1
ATOM 616 C C . ASP A 1 81 ? 3.099 -11.232 -5.143 1.00 96.31 81 ASP A C 1
ATOM 618 O O . ASP A 1 81 ? 2.317 -11.657 -4.284 1.00 96.31 81 ASP A O 1
ATOM 622 N N . PHE A 1 82 ? 4.050 -10.343 -4.828 1.00 96.38 82 PHE A N 1
ATOM 623 C CA . PHE A 1 82 ? 4.309 -9.833 -3.480 1.00 96.38 82 PHE A CA 1
ATOM 624 C C . PHE A 1 82 ? 3.043 -9.323 -2.773 1.00 96.38 82 PHE A C 1
ATOM 626 O O . PHE A 1 82 ? 2.830 -9.579 -1.582 1.00 96.38 82 PHE A O 1
ATOM 633 N N . PHE A 1 83 ? 2.155 -8.626 -3.489 1.00 97.25 83 PHE A N 1
ATOM 634 C CA . PHE A 1 83 ? 0.940 -8.070 -2.888 1.00 97.25 83 PHE A CA 1
ATOM 635 C C . PHE A 1 83 ? -0.047 -9.158 -2.449 1.00 97.25 83 PHE A C 1
ATOM 637 O O . PHE A 1 83 ? -0.773 -8.981 -1.466 1.00 97.25 83 PHE A O 1
ATOM 644 N N . LEU A 1 84 ? -0.075 -10.294 -3.147 1.00 97.06 84 LEU A N 1
ATOM 645 C CA . LEU A 1 84 ? -0.926 -11.431 -2.800 1.00 97.06 84 LEU A CA 1
ATOM 646 C C . LEU A 1 84 ? -0.293 -12.303 -1.717 1.00 97.06 84 LEU A C 1
ATOM 648 O O . LEU A 1 84 ? -0.996 -12.726 -0.797 1.00 97.06 84 LEU A O 1
ATOM 652 N N . ASP A 1 85 ? 1.015 -12.518 -1.791 1.00 96.81 85 ASP A N 1
ATOM 653 C CA . ASP A 1 85 ? 1.713 -13.481 -0.941 1.00 96.81 85 ASP A CA 1
ATOM 654 C C . ASP A 1 85 ? 2.170 -12.888 0.391 1.00 96.81 85 ASP A C 1
ATOM 656 O O . ASP A 1 85 ? 2.228 -13.587 1.405 1.00 96.81 85 ASP A O 1
ATOM 660 N N . ARG A 1 86 ? 2.489 -11.590 0.420 1.00 95.75 86 ARG A N 1
ATOM 661 C CA . ARG A 1 86 ? 3.077 -10.917 1.588 1.00 95.75 86 ARG A CA 1
ATOM 662 C C . ARG A 1 86 ? 2.159 -9.860 2.178 1.00 95.75 86 ARG A C 1
ATOM 664 O O . ARG A 1 86 ? 1.921 -9.878 3.385 1.00 95.75 86 ARG A O 1
ATOM 671 N N . VAL A 1 87 ? 1.603 -8.978 1.348 1.00 96.81 87 VAL A N 1
ATOM 672 C CA . VAL A 1 87 ? 0.770 -7.864 1.834 1.00 96.81 87 VAL A CA 1
ATOM 673 C C . VAL A 1 87 ? -0.616 -8.354 2.255 1.00 96.81 87 VAL A C 1
ATOM 675 O O . VAL A 1 87 ? -1.062 -8.096 3.374 1.00 96.81 87 VAL A O 1
ATOM 678 N N . ARG A 1 88 ? -1.303 -9.120 1.401 1.00 96.75 88 ARG A N 1
ATOM 679 C CA . ARG A 1 88 ? -2.671 -9.585 1.668 1.00 96.75 88 ARG A CA 1
ATOM 680 C C . ARG A 1 88 ? -2.812 -10.371 2.984 1.00 96.75 88 ARG A C 1
ATOM 682 O O . ARG A 1 88 ? -3.788 -10.101 3.690 1.00 96.75 88 ARG A O 1
ATOM 689 N N . PRO A 1 89 ? -1.920 -11.305 3.374 1.00 96.06 89 PRO A N 1
ATOM 690 C CA . PRO A 1 89 ? -2.024 -11.977 4.671 1.00 96.06 89 PRO A CA 1
ATOM 691 C C . PRO A 1 89 ? -1.937 -11.014 5.858 1.00 96.06 89 PRO A C 1
ATOM 693 O O . PRO A 1 89 ? -2.712 -11.150 6.803 1.00 96.06 89 PRO A O 1
ATOM 696 N N . LEU A 1 90 ? -1.059 -10.008 5.785 1.00 94.94 90 LEU A N 1
ATOM 697 C CA . LEU A 1 90 ? -0.896 -9.000 6.832 1.00 94.94 90 LEU A CA 1
ATOM 698 C C . LEU A 1 90 ? -2.159 -8.143 6.992 1.00 94.94 90 LEU A C 1
ATOM 700 O O . LEU A 1 90 ? -2.624 -7.934 8.112 1.00 94.94 90 LEU A O 1
ATOM 704 N N . LEU A 1 91 ? -2.776 -7.739 5.879 1.00 96.06 91 LEU A N 1
ATOM 705 C CA . LEU A 1 91 ? -4.041 -6.991 5.881 1.00 96.06 91 LEU A CA 1
ATOM 706 C C . LEU A 1 91 ? -5.229 -7.800 6.417 1.00 96.06 91 LEU A C 1
ATOM 708 O O . LEU A 1 91 ? -6.185 -7.233 6.934 1.00 96.06 91 LEU A O 1
ATOM 712 N N . ASN A 1 92 ? -5.177 -9.130 6.320 1.00 96.31 92 ASN A N 1
ATOM 713 C CA . ASN A 1 92 ? -6.167 -10.020 6.934 1.00 96.31 92 ASN A CA 1
ATOM 714 C C . ASN A 1 92 ? -5.834 -10.361 8.402 1.00 96.31 92 ASN A C 1
ATOM 716 O O . ASN A 1 92 ? -6.587 -11.090 9.057 1.00 96.31 92 ASN A O 1
ATOM 720 N N . GLY A 1 93 ? -4.715 -9.844 8.915 1.00 95.56 93 GLY A N 1
ATOM 721 C CA . GLY A 1 93 ? -4.248 -10.022 10.281 1.00 95.56 93 GLY A CA 1
ATOM 722 C C . GLY A 1 93 ? -5.062 -9.236 11.318 1.00 95.56 93 GLY A C 1
ATOM 723 O O . GLY A 1 93 ? -5.853 -8.353 10.979 1.00 95.56 93 GLY A O 1
ATOM 724 N N . PRO A 1 94 ? -4.871 -9.537 12.613 1.00 95.31 94 PRO A N 1
ATOM 725 C CA . PRO A 1 94 ? -5.722 -9.041 13.696 1.00 95.31 94 PRO A CA 1
ATOM 726 C C . PRO A 1 94 ? -5.711 -7.518 13.858 1.00 95.31 94 PRO A C 1
ATOM 728 O O . PRO A 1 94 ? -6.722 -6.962 14.271 1.00 95.31 94 PRO A O 1
ATOM 731 N N . VAL A 1 95 ? -4.606 -6.845 13.524 1.00 95.12 95 VAL A N 1
ATOM 732 C CA . VAL A 1 95 ? -4.482 -5.386 13.674 1.00 95.12 95 VAL A CA 1
ATOM 733 C C . VAL A 1 95 ? -5.162 -4.600 12.543 1.00 95.12 95 VAL A C 1
ATOM 735 O O . VAL A 1 95 ? -5.656 -3.506 12.786 1.00 95.12 95 VAL A O 1
ATOM 738 N N . PHE A 1 96 ? -5.261 -5.170 11.335 1.00 96.38 96 PHE A N 1
ATOM 739 C CA . PHE A 1 96 ? -5.927 -4.543 10.181 1.00 96.38 96 PHE A CA 1
ATOM 740 C C . PHE A 1 96 ? -7.400 -4.944 10.058 1.00 96.38 96 PHE A C 1
ATOM 742 O O . PHE A 1 96 ? -8.219 -4.154 9.600 1.00 96.38 96 PHE A O 1
ATOM 749 N N . ARG A 1 97 ? -7.767 -6.145 10.519 1.00 95.81 97 ARG A N 1
ATOM 750 C CA . ARG A 1 97 ? -9.139 -6.672 10.476 1.00 95.81 97 ARG A CA 1
ATOM 751 C C . ARG A 1 97 ? -10.236 -5.754 11.051 1.00 95.81 97 ARG A C 1
ATOM 753 O O . ARG A 1 97 ? -11.324 -5.774 10.479 1.00 95.81 97 ARG A O 1
ATOM 760 N N . PRO A 1 98 ? -10.040 -5.011 12.161 1.00 96.38 98 PRO A N 1
ATOM 761 C CA . PRO A 1 98 ? -11.077 -4.117 12.681 1.00 96.38 98 PRO A CA 1
ATOM 762 C C . PRO A 1 98 ? -11.206 -2.809 11.890 1.00 96.38 98 PRO A C 1
ATOM 764 O O . PRO A 1 98 ? -12.172 -2.076 12.099 1.00 96.38 98 PRO A O 1
ATOM 767 N N . LEU A 1 99 ? -10.252 -2.498 11.008 1.00 98.12 99 LEU A N 1
ATOM 768 C CA . LEU A 1 9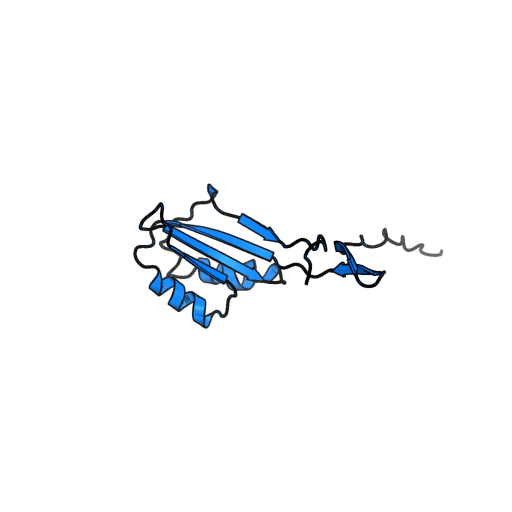9 ? -10.288 -1.280 10.213 1.00 98.12 99 LEU A CA 1
ATOM 769 C C . LEU A 1 99 ? -11.342 -1.375 9.107 1.00 98.12 99 LEU A C 1
ATOM 771 O O . LEU A 1 99 ? -11.616 -2.440 8.553 1.00 98.12 99 LEU A O 1
ATOM 775 N N . VAL A 1 100 ? -11.910 -0.229 8.745 1.00 97.56 100 VAL A N 1
ATOM 776 C CA . VAL A 1 100 ? -12.898 -0.122 7.668 1.00 97.56 100 VAL A CA 1
ATOM 777 C C . VAL A 1 100 ? -12.191 0.369 6.416 1.00 97.56 100 VAL A C 1
ATOM 779 O O . VAL A 1 100 ? -11.739 1.509 6.377 1.00 97.56 100 VAL A O 1
ATOM 782 N N . GLN A 1 101 ? -12.079 -0.472 5.389 1.00 97.44 101 GLN A N 1
ATOM 783 C CA . GLN A 1 101 ? -11.520 -0.038 4.108 1.00 97.44 101 GLN A CA 1
ATOM 784 C C . GLN A 1 101 ? -12.396 1.063 3.490 1.00 97.44 101 GLN A C 1
ATOM 786 O O . GLN A 1 101 ? -13.621 1.002 3.593 1.00 97.44 101 GLN A O 1
ATOM 791 N N . LYS A 1 102 ? -11.764 2.037 2.827 1.00 97.69 102 LYS A N 1
ATOM 792 C CA . LYS A 1 102 ? -12.408 3.068 1.998 1.00 97.69 102 LYS A CA 1
ATOM 793 C C . LYS A 1 102 ? -12.095 2.790 0.516 1.00 97.69 102 LYS A C 1
ATOM 795 O O . LYS A 1 102 ? -11.089 3.301 0.012 1.00 97.69 102 LYS A O 1
ATOM 800 N N . PRO A 1 103 ? -12.858 1.911 -0.169 1.00 96.56 103 PRO A N 1
ATOM 801 C CA . PRO A 1 103 ? -12.531 1.433 -1.516 1.00 96.56 103 PRO A CA 1
ATOM 802 C C . PRO A 1 103 ? -12.334 2.553 -2.543 1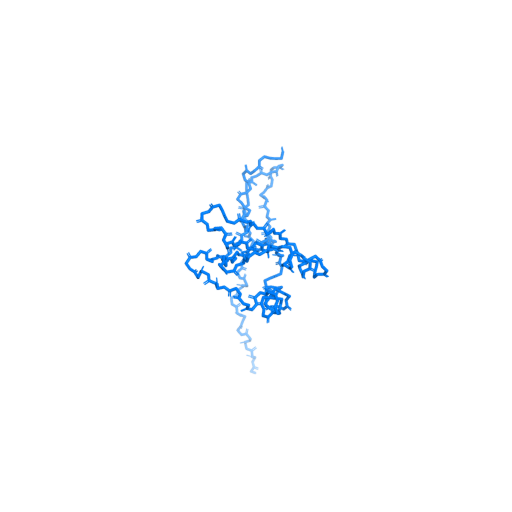.00 96.56 103 PRO A C 1
ATOM 804 O O . PRO A 1 103 ? -11.499 2.422 -3.437 1.00 96.56 103 PRO A O 1
ATOM 807 N N . GLU A 1 104 ? -13.051 3.665 -2.381 1.00 96.88 104 GLU A N 1
ATOM 808 C CA . GLU A 1 104 ? -13.010 4.850 -3.239 1.00 96.88 104 GLU A CA 1
ATOM 809 C C . GLU A 1 104 ? -11.638 5.542 -3.301 1.00 96.88 104 GLU A C 1
ATOM 811 O O . GLU A 1 104 ? -11.387 6.294 -4.239 1.00 96.88 104 GLU A O 1
ATOM 816 N N . TYR A 1 105 ? -10.741 5.267 -2.347 1.00 96.50 105 TYR A N 1
ATOM 817 C CA . TYR A 1 105 ? -9.385 5.828 -2.298 1.00 96.50 105 TYR A CA 1
ATOM 818 C C . TYR A 1 105 ? -8.287 4.793 -2.556 1.00 96.50 105 TYR A C 1
ATOM 820 O O . TYR A 1 105 ? -7.108 5.098 -2.399 1.00 96.50 105 TYR A O 1
ATOM 828 N N . THR A 1 106 ? -8.641 3.558 -2.914 1.00 95.56 106 THR A N 1
ATOM 829 C CA . THR A 1 106 ? -7.654 2.495 -3.151 1.00 95.56 106 THR A CA 1
ATOM 830 C C . THR A 1 106 ? -7.045 2.601 -4.547 1.00 95.56 106 THR A C 1
ATOM 832 O O . THR A 1 106 ? -7.729 2.963 -5.505 1.00 95.56 106 THR A O 1
ATOM 835 N N . MET A 1 107 ? -5.752 2.296 -4.680 1.00 96.81 107 MET A N 1
ATOM 836 C CA . MET A 1 107 ? -5.039 2.366 -5.958 1.00 96.81 107 MET A CA 1
ATOM 837 C C . MET A 1 107 ? -4.052 1.210 -6.116 1.00 96.81 107 MET A C 1
ATOM 839 O O . MET A 1 107 ? -3.406 0.789 -5.158 1.00 96.81 107 MET A O 1
ATOM 843 N N . LEU A 1 108 ? -3.897 0.742 -7.354 1.00 96.62 108 LEU A N 1
ATOM 844 C CA . LEU A 1 108 ? -2.785 -0.096 -7.787 1.00 96.62 108 LEU A CA 1
ATOM 845 C C . LEU A 1 108 ? -2.171 0.556 -9.025 1.00 96.62 108 LEU A C 1
ATOM 847 O O . LEU A 1 108 ? -2.874 0.848 -9.993 1.00 96.62 108 LEU A O 1
ATOM 851 N N . GLY A 1 109 ? -0.869 0.794 -8.983 1.00 94.00 109 GLY A N 1
ATOM 852 C CA . GLY A 1 109 ? -0.125 1.440 -10.052 1.00 94.00 109 GLY A CA 1
ATOM 853 C C . GLY A 1 109 ? 1.258 0.834 -10.226 1.00 94.00 109 GLY A C 1
ATOM 854 O O . GLY A 1 109 ? 1.654 -0.080 -9.505 1.00 94.00 109 GLY A O 1
ATOM 855 N N . ARG A 1 110 ? 1.994 1.354 -11.204 1.00 92.00 110 ARG A N 1
ATOM 856 C CA . ARG A 1 110 ? 3.396 1.013 -11.444 1.00 92.00 110 ARG A CA 1
ATOM 857 C C . ARG A 1 110 ? 4.144 2.196 -12.041 1.00 92.00 110 ARG A C 1
ATOM 859 O O . ARG A 1 110 ? 3.514 3.062 -12.652 1.00 92.00 110 ARG A O 1
ATOM 866 N N . THR A 1 111 ? 5.460 2.222 -11.879 1.00 87.31 111 THR A N 1
ATOM 867 C CA . THR A 1 111 ? 6.321 3.209 -12.538 1.00 87.31 111 THR A CA 1
ATOM 868 C C . THR A 1 111 ? 6.376 2.992 -14.048 1.00 87.31 111 THR A C 1
ATOM 870 O O . THR A 1 111 ? 6.210 1.873 -14.534 1.00 87.31 111 THR A O 1
ATOM 873 N N . TYR A 1 112 ? 6.612 4.091 -14.768 1.00 76.44 112 TYR A N 1
ATOM 874 C CA . TYR A 1 112 ? 6.948 4.095 -16.186 1.00 76.44 112 TYR A CA 1
ATOM 875 C C . TYR A 1 112 ? 8.275 4.832 -16.365 1.00 76.44 112 TYR A C 1
ATOM 877 O O . TYR A 1 112 ? 8.417 5.966 -15.912 1.00 76.44 112 TYR A O 1
ATOM 885 N N . ALA A 1 113 ? 9.232 4.217 -17.046 1.00 66.88 113 ALA A N 1
ATOM 886 C CA . ALA A 1 113 ? 10.451 4.862 -17.493 1.00 66.88 113 ALA A CA 1
ATOM 887 C C . ALA A 1 113 ? 10.140 5.705 -18.737 1.00 66.88 113 ALA A C 1
ATOM 889 O O . ALA A 1 113 ? 10.166 5.220 -19.868 1.00 66.88 113 ALA A O 1
ATOM 890 N N . ILE A 1 114 ? 9.835 6.984 -18.526 1.00 65.75 114 ILE A N 1
ATOM 891 C CA . ILE A 1 114 ? 9.727 7.970 -19.612 1.00 65.75 114 ILE A CA 1
ATOM 892 C C . ILE A 1 114 ? 11.109 8.508 -20.022 1.00 65.75 114 ILE A C 1
ATOM 894 O O . ILE A 1 114 ? 11.279 8.995 -21.138 1.00 65.75 114 ILE A O 1
ATOM 898 N N . GLY A 1 115 ? 12.117 8.358 -19.151 1.00 58.53 115 GLY A N 1
ATOM 899 C CA . GLY A 1 115 ? 13.525 8.662 -19.419 1.00 58.53 115 GLY A CA 1
ATOM 900 C C . GLY A 1 115 ? 13.795 10.137 -19.706 1.00 58.53 115 GLY A C 1
ATOM 901 O O . GLY A 1 115 ? 14.681 10.442 -20.502 1.00 58.53 115 GLY A O 1
ATOM 902 N N . TYR A 1 116 ? 13.002 11.024 -19.101 1.00 58.66 116 TYR A N 1
ATOM 903 C CA . TYR A 1 116 ? 13.197 12.476 -19.141 1.00 58.66 116 TYR A CA 1
ATOM 904 C C . TYR A 1 116 ? 13.732 13.029 -17.818 1.00 58.66 116 TYR A C 1
ATOM 906 O O . TYR A 1 116 ? 14.024 14.223 -17.757 1.00 58.66 116 TYR A O 1
ATOM 914 N N . GLU A 1 117 ? 13.858 12.208 -16.771 1.00 55.97 117 GLU A N 1
ATOM 915 C CA . GLU A 1 117 ? 14.504 12.632 -15.536 1.00 55.97 117 GLU A CA 1
ATOM 916 C C . GLU A 1 117 ? 16.002 12.898 -15.795 1.00 55.97 117 GLU A C 1
ATOM 918 O O . GLU A 1 117 ? 16.709 11.996 -16.256 1.00 55.97 117 GLU A O 1
ATOM 923 N N . PRO A 1 118 ? 16.500 14.128 -15.564 1.00 53.62 118 PRO A N 1
ATOM 924 C CA . PRO A 1 118 ? 17.935 14.370 -15.502 1.00 53.62 118 PRO A CA 1
ATOM 925 C C . PRO A 1 118 ? 18.495 13.720 -14.229 1.00 53.62 118 PRO A C 1
ATOM 927 O O . PRO A 1 118 ? 17.872 13.832 -13.172 1.00 53.62 118 PRO A O 1
ATOM 930 N N . ASP A 1 119 ? 19.656 13.070 -14.340 1.00 53.50 119 ASP A N 1
ATOM 931 C CA . ASP A 1 119 ? 20.465 12.703 -13.167 1.00 53.50 119 ASP A CA 1
ATOM 932 C C . ASP A 1 119 ? 21.103 13.954 -12.541 1.00 53.50 119 ASP A C 1
ATOM 934 O O . ASP A 1 119 ? 21.653 14.784 -13.310 1.00 53.50 119 ASP A O 1
#

Radius of gyration: 20.56 Å; chains: 1; bounding box: 38×51×60 Å

pLDDT: mean 87.79, std 13.57, range [42.72, 98.5]

Secondary structure (DSSP, 8-state):
-------PPPPP---EEEEEETTEEEEE----EEEEEEEE--S-SHHHHHHHGGGT--EEEEE-SS-TT-EEEEEEES-TTHIIIIIHHHHTSTTTTTSEE-GGG-EEEE---------

Sequence (119 aa):
MADTIRRGPEPPDISEKGGMKDGQHQRSDQRLFMQFFAFGGCEQSRPLIEALEPAGIAGALYEDVNDPRGVGLLTLDEDPDFFLDRVRPLLNGPVFRPLVQKPEYTMLGRTYAIGYEPD